Protein AF-A0A2U8I2K0-F1 (afdb_monomer_lite)

Radius of gyration: 14.87 Å; chains: 1; bounding box: 41×20×36 Å

Sequence (65 aa):
MKKNLVFIHLESLNQAIFGNRHWFPCLNNIYNRSLRLNNFISSATSSNMALSDLIYGDDNVLEHN

Structure (mmCIF, N/CA/C/O backbone):
data_AF-A0A2U8I2K0-F1
#
_entry.id   AF-A0A2U8I2K0-F1
#
loop_
_atom_site.group_PDB
_atom_site.id
_atom_site.type_symbol
_atom_site.label_atom_id
_atom_site.label_alt_id
_atom_site.label_comp_id
_atom_site.label_asym_id
_atom_site.label_entity_id
_atom_site.label_seq_id
_atom_site.pdbx_PDB_ins_code
_atom_site.Cartn_x
_atom_site.Cartn_y
_atom_site.Cartn_z
_atom_site.occupancy
_atom_site.B_iso_or_equiv
_atom_site.auth_seq_id
_atom_site.auth_comp_id
_atom_site.auth_asym_id
_atom_site.auth_atom_id
_atom_site.pdbx_PDB_model_num
ATOM 1 N N . MET A 1 1 ? -21.239 6.422 19.794 1.00 65.38 1 MET A N 1
ATOM 2 C CA . MET A 1 1 ? -21.170 5.084 19.157 1.00 65.38 1 MET A CA 1
ATOM 3 C C . MET A 1 1 ? -19.721 4.630 19.106 1.00 65.38 1 MET A C 1
ATOM 5 O O . MET A 1 1 ? -18.898 5.396 18.621 1.00 65.38 1 MET A O 1
ATOM 9 N N . LYS A 1 2 ? -19.402 3.425 19.591 1.00 89.00 2 LYS A N 1
ATOM 10 C CA . LYS A 1 2 ? -18.075 2.817 19.395 1.00 89.00 2 LYS A CA 1
ATOM 11 C C . LYS A 1 2 ? -18.011 2.254 17.972 1.00 89.00 2 LYS A C 1
ATOM 13 O O . LYS A 1 2 ? -18.934 1.553 17.566 1.00 89.00 2 LYS A O 1
ATOM 18 N N . LYS A 1 3 ? -16.981 2.611 17.207 1.00 94.00 3 LYS A N 1
ATOM 19 C CA . LYS A 1 3 ? -16.728 2.053 15.871 1.00 94.00 3 LYS A CA 1
ATOM 20 C C . LYS A 1 3 ? -15.639 0.993 15.987 1.00 94.00 3 LYS A C 1
ATOM 22 O O . LYS A 1 3 ? -14.696 1.180 16.749 1.00 94.00 3 LYS A O 1
ATOM 27 N N . ASN A 1 4 ? -15.773 -0.090 15.230 1.00 95.94 4 ASN A N 1
ATOM 28 C CA . ASN A 1 4 ? -14.704 -1.073 15.096 1.00 95.94 4 ASN A CA 1
ATOM 29 C C . ASN A 1 4 ? -13.606 -0.492 14.199 1.00 95.94 4 ASN A C 1
ATOM 31 O O . ASN A 1 4 ? -13.916 0.152 13.194 1.00 95.94 4 ASN A O 1
ATOM 35 N N . LEU A 1 5 ? -12.348 -0.728 14.562 1.00 93.38 5 LEU A N 1
ATOM 36 C CA . LEU A 1 5 ? -11.181 -0.327 13.784 1.00 93.38 5 LEU A CA 1
ATOM 37 C C . LEU A 1 5 ? -10.440 -1.583 13.327 1.00 93.38 5 LEU A C 1
ATOM 39 O O . LEU A 1 5 ? -10.179 -2.472 14.133 1.00 93.38 5 LEU A O 1
ATOM 43 N N . VAL A 1 6 ? -10.114 -1.643 12.038 1.00 93.31 6 VAL A N 1
ATOM 44 C CA . VAL A 1 6 ? -9.306 -2.710 11.443 1.00 93.31 6 VAL A CA 1
ATOM 45 C C . VAL A 1 6 ? -8.169 -2.051 10.679 1.00 93.31 6 VAL A C 1
ATOM 47 O O . VAL A 1 6 ? -8.416 -1.185 9.840 1.00 93.31 6 VAL A O 1
ATOM 50 N N . PHE A 1 7 ? -6.940 -2.466 10.974 1.00 92.56 7 PHE A N 1
ATOM 51 C CA . PHE A 1 7 ? -5.743 -2.048 10.255 1.00 92.56 7 PHE A CA 1
ATOM 52 C C . PHE A 1 7 ? -5.191 -3.232 9.457 1.00 92.56 7 PHE A C 1
ATOM 54 O O . PHE A 1 7 ? -5.097 -4.341 9.980 1.00 92.56 7 PHE A O 1
ATOM 61 N N . ILE A 1 8 ? -4.862 -3.002 8.185 1.00 92.50 8 ILE A N 1
ATOM 62 C CA . ILE A 1 8 ? -4.326 -4.022 7.278 1.00 92.50 8 ILE A CA 1
ATOM 63 C C . ILE A 1 8 ? -3.004 -3.497 6.726 1.00 92.50 8 ILE A C 1
ATOM 65 O O . ILE A 1 8 ? -2.996 -2.563 5.926 1.00 92.50 8 ILE A O 1
ATOM 69 N N . HIS A 1 9 ? -1.903 -4.112 7.151 1.00 92.88 9 HIS A N 1
ATOM 70 C CA . HIS A 1 9 ? -0.571 -3.861 6.607 1.00 92.88 9 HIS A CA 1
ATOM 71 C C . HIS A 1 9 ? -0.335 -4.713 5.359 1.00 92.88 9 HIS A C 1
ATOM 73 O O . HIS A 1 9 ? -0.667 -5.900 5.346 1.00 92.88 9 HIS A O 1
ATOM 79 N N . LEU A 1 10 ? 0.243 -4.114 4.319 1.00 94.31 10 LEU A N 1
ATOM 80 C CA . LEU A 1 10 ? 0.602 -4.795 3.076 1.00 94.31 10 LEU A CA 1
ATOM 81 C C . LEU A 1 10 ? 2.123 -4.779 2.931 1.00 94.31 10 LEU A C 1
ATOM 83 O O . LEU A 1 10 ? 2.714 -3.781 2.524 1.00 94.31 10 LEU A O 1
ATOM 87 N N . GLU A 1 11 ? 2.741 -5.901 3.287 1.00 94.38 11 GLU A N 1
ATOM 88 C CA . GLU A 1 11 ? 4.191 -6.046 3.362 1.00 94.38 11 GLU A CA 1
ATOM 89 C C . GLU A 1 11 ? 4.882 -5.769 2.019 1.00 94.38 11 GLU A C 1
ATOM 91 O O . GLU A 1 11 ? 4.525 -6.353 0.995 1.00 94.38 11 GLU A O 1
ATOM 96 N N . SER A 1 12 ? 5.890 -4.886 2.032 1.00 93.62 12 SER A N 1
ATOM 97 C CA . SER A 1 12 ? 6.713 -4.520 0.866 1.00 93.62 12 SER A CA 1
ATOM 98 C C . SER A 1 12 ? 5.944 -4.011 -0.371 1.00 93.62 12 SER A C 1
ATOM 100 O O . SER A 1 12 ? 6.483 -3.992 -1.481 1.00 93.62 12 SER A O 1
ATOM 102 N N . LEU A 1 13 ? 4.694 -3.558 -0.213 1.00 94.62 13 LEU A N 1
ATOM 103 C CA . LEU A 1 13 ? 3.918 -2.985 -1.311 1.00 94.62 13 LEU A CA 1
ATOM 104 C C . LEU A 1 13 ? 4.256 -1.502 -1.505 1.00 94.62 13 LEU A C 1
ATOM 106 O O . LEU A 1 13 ? 3.956 -0.667 -0.656 1.00 94.62 13 LEU A O 1
ATOM 110 N N . ASN A 1 14 ? 4.811 -1.156 -2.666 1.00 93.31 14 ASN A N 1
ATOM 111 C CA . ASN A 1 14 ? 5.040 0.234 -3.060 1.00 93.31 14 ASN A CA 1
ATOM 112 C C . ASN A 1 14 ? 4.056 0.699 -4.151 1.00 93.31 14 ASN A C 1
ATOM 114 O O . ASN A 1 14 ? 3.341 -0.096 -4.768 1.00 93.31 14 ASN A O 1
ATOM 118 N N . GLN A 1 15 ? 4.052 2.007 -4.422 1.00 92.06 15 GLN A N 1
ATOM 119 C CA . GLN A 1 15 ? 3.144 2.625 -5.390 1.00 92.06 15 GLN A CA 1
ATOM 120 C C . GLN A 1 15 ? 3.355 2.132 -6.832 1.00 92.06 15 GLN A C 1
ATOM 122 O O . GLN A 1 15 ? 2.388 2.030 -7.585 1.00 92.06 15 GLN A O 1
ATOM 127 N N . ALA A 1 16 ? 4.591 1.808 -7.226 1.00 94.00 16 ALA A N 1
ATOM 128 C CA . ALA A 1 16 ? 4.886 1.306 -8.568 1.00 94.00 16 ALA A CA 1
ATOM 129 C C . ALA A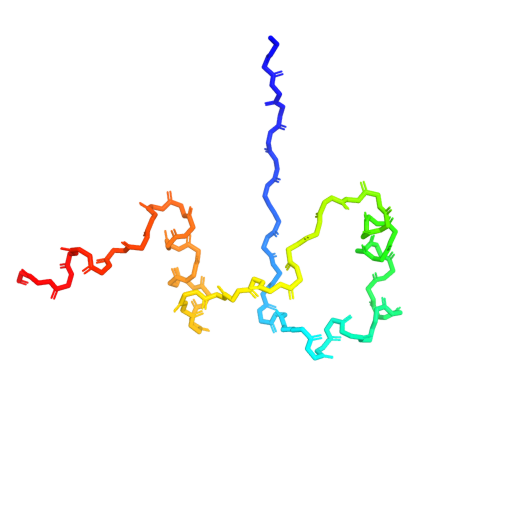 1 16 ? 4.278 -0.089 -8.788 1.00 94.00 16 ALA A C 1
ATOM 131 O O . ALA A 1 16 ? 3.647 -0.340 -9.813 1.00 94.00 16 ALA A O 1
ATOM 132 N N . ILE A 1 17 ? 4.391 -0.969 -7.790 1.00 95.06 17 ILE A N 1
ATOM 133 C CA . ILE A 1 17 ? 3.774 -2.298 -7.800 1.00 95.06 17 ILE A CA 1
ATOM 134 C C . ILE A 1 17 ? 2.249 -2.158 -7.782 1.00 95.06 17 ILE A C 1
ATOM 136 O O . ILE A 1 17 ? 1.570 -2.736 -8.632 1.00 95.06 17 ILE A O 1
ATOM 140 N N . PHE A 1 18 ? 1.705 -1.336 -6.878 1.00 93.19 18 PHE A N 1
ATOM 141 C CA . PHE A 1 18 ? 0.260 -1.116 -6.774 1.00 93.19 18 PHE A CA 1
ATOM 142 C C . PHE A 1 18 ? -0.347 -0.422 -8.008 1.00 93.19 18 PHE A C 1
ATOM 144 O O . PHE A 1 18 ? -1.545 -0.550 -8.267 1.00 93.19 18 PHE A O 1
ATOM 151 N N . GLY A 1 19 ? 0.467 0.255 -8.826 1.00 92.75 19 GLY A N 1
ATOM 152 C CA . GLY A 1 19 ? 0.070 0.762 -10.142 1.00 92.75 19 GLY A CA 1
ATOM 153 C C . GLY A 1 19 ? -0.543 -0.322 -11.037 1.00 92.75 19 GLY A C 1
ATOM 154 O O . GLY A 1 19 ? -1.496 -0.052 -11.770 1.00 92.75 19 GLY A O 1
ATOM 155 N N . ASN A 1 20 ? -0.105 -1.577 -10.888 1.00 95.50 20 ASN A N 1
ATOM 156 C CA . ASN A 1 20 ? -0.692 -2.752 -11.535 1.00 95.50 20 ASN A CA 1
ATOM 157 C C . ASN A 1 20 ? -1.943 -3.249 -10.788 1.00 95.50 20 ASN A C 1
ATOM 159 O O . ASN A 1 20 ? -2.032 -4.402 -10.373 1.00 95.50 20 ASN A O 1
ATOM 163 N N . ARG A 1 21 ? -2.949 -2.382 -10.624 1.00 90.56 21 ARG A N 1
ATOM 164 C CA . ARG A 1 21 ? -4.134 -2.634 -9.773 1.00 90.56 21 ARG A CA 1
ATOM 165 C C . ARG A 1 21 ? -4.904 -3.918 -10.077 1.00 90.56 21 ARG A C 1
ATOM 167 O O . ARG A 1 21 ? -5.572 -4.448 -9.196 1.00 90.56 21 ARG A O 1
ATOM 174 N N . HIS A 1 22 ? -4.827 -4.410 -11.311 1.00 94.19 22 HIS A N 1
ATOM 175 C CA . HIS A 1 22 ? -5.475 -5.652 -11.727 1.00 94.19 22 HIS A CA 1
ATOM 176 C C . HIS A 1 22 ? -4.919 -6.892 -11.003 1.00 94.19 22 HIS A C 1
ATOM 178 O O . HIS A 1 22 ? -5.651 -7.866 -10.851 1.00 94.19 22 HIS A O 1
ATOM 184 N N . TRP A 1 23 ? -3.685 -6.846 -10.482 1.00 95.56 23 TRP A N 1
ATOM 185 C CA . TRP A 1 23 ? -3.126 -7.893 -9.613 1.00 95.56 23 TRP A CA 1
ATOM 186 C C . TRP A 1 23 ? -3.770 -7.923 -8.222 1.00 95.56 23 TRP A C 1
ATOM 188 O O . TRP A 1 23 ? -3.672 -8.923 -7.516 1.00 95.56 23 TRP A O 1
ATOM 198 N N . PHE A 1 24 ? -4.466 -6.850 -7.832 1.00 94.81 24 PHE A N 1
ATOM 199 C CA . PHE A 1 24 ? -5.044 -6.668 -6.502 1.00 94.81 24 PHE A CA 1
ATOM 200 C C . PHE A 1 24 ? -6.566 -6.453 -6.571 1.00 94.81 24 PHE A C 1
ATOM 202 O O . PHE A 1 24 ? -7.063 -5.398 -6.165 1.00 94.81 24 PHE A O 1
ATOM 209 N N . PRO A 1 25 ? -7.352 -7.430 -7.062 1.00 93.31 25 PRO A N 1
ATOM 210 C CA . PRO A 1 25 ? -8.780 -7.247 -7.338 1.00 93.31 25 PRO A CA 1
ATOM 211 C C . PRO A 1 25 ? -9.594 -6.837 -6.100 1.00 93.31 25 PRO A C 1
ATOM 213 O O . PRO A 1 25 ? -10.487 -5.994 -6.200 1.00 93.31 25 PRO A O 1
ATOM 216 N N . CYS A 1 26 ? -9.252 -7.366 -4.919 1.00 93.50 26 CYS A N 1
ATOM 217 C CA . CYS A 1 26 ? -9.903 -6.995 -3.661 1.00 93.50 26 CYS A 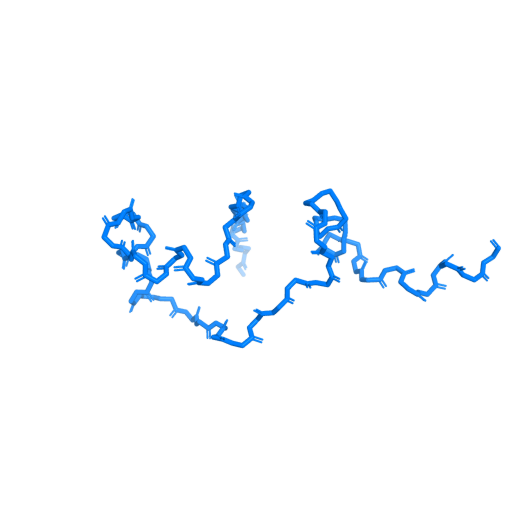CA 1
ATOM 218 C C . CYS A 1 26 ? -9.628 -5.528 -3.284 1.00 93.50 26 CYS A C 1
ATOM 220 O O . CYS A 1 26 ? -10.561 -4.756 -3.055 1.00 93.50 26 CYS A O 1
ATOM 222 N N . LEU A 1 27 ? -8.355 -5.111 -3.305 1.00 93.38 27 LEU A N 1
ATOM 223 C CA . LEU A 1 27 ? -7.971 -3.729 -3.002 1.00 93.38 27 LEU A CA 1
ATOM 224 C C . LEU A 1 27 ? -8.555 -2.754 -4.023 1.00 93.38 27 LEU A C 1
ATOM 226 O O . LEU A 1 27 ? -9.024 -1.691 -3.636 1.00 93.38 27 LEU A O 1
ATOM 230 N N . ASN A 1 28 ? -8.595 -3.120 -5.306 1.00 92.44 28 ASN A N 1
ATOM 231 C CA . ASN A 1 28 ? -9.152 -2.276 -6.361 1.00 92.44 28 ASN A CA 1
ATOM 232 C C . ASN A 1 28 ? -10.657 -2.004 -6.166 1.00 92.44 28 ASN A C 1
ATOM 234 O O . ASN A 1 28 ? -11.121 -0.897 -6.436 1.00 92.44 28 ASN A O 1
ATOM 238 N N . ASN A 1 29 ? -11.418 -2.975 -5.646 1.00 92.88 29 ASN A N 1
ATOM 239 C CA . ASN A 1 29 ? -12.831 -2.777 -5.302 1.00 92.88 29 ASN A CA 1
ATOM 240 C C . ASN A 1 29 ? -13.002 -1.770 -4.147 1.00 92.88 29 ASN A C 1
ATOM 242 O O . ASN A 1 29 ? -13.852 -0.879 -4.206 1.00 92.88 29 ASN A O 1
ATOM 246 N N . ILE A 1 30 ? -12.152 -1.867 -3.120 1.00 92.75 30 ILE A N 1
ATOM 247 C CA . ILE A 1 30 ? -12.166 -0.954 -1.965 1.00 92.75 30 ILE A CA 1
ATOM 248 C C . ILE A 1 30 ? -11.687 0.448 -2.368 1.00 92.75 30 ILE A C 1
ATOM 250 O O . ILE A 1 30 ? -12.246 1.445 -1.917 1.00 92.75 30 ILE A O 1
ATOM 254 N N . TYR A 1 31 ? -10.698 0.530 -3.259 1.00 90.75 31 TYR A N 1
ATOM 255 C CA . TYR A 1 31 ? -10.004 1.759 -3.646 1.00 90.75 31 TYR A CA 1
ATOM 256 C C . TYR A 1 31 ? -10.936 2.867 -4.163 1.00 90.75 31 TYR A C 1
ATOM 258 O O . TYR A 1 31 ? -10.718 4.042 -3.883 1.00 90.75 31 TYR A O 1
ATOM 266 N N . ASN A 1 32 ? -11.990 2.513 -4.906 1.00 88.12 32 ASN A N 1
ATOM 267 C CA . ASN A 1 32 ? -12.946 3.489 -5.450 1.00 88.12 32 ASN A CA 1
ATOM 268 C C . ASN A 1 32 ? -13.976 3.979 -4.418 1.00 88.12 32 ASN A C 1
ATOM 270 O O . ASN A 1 32 ? -14.727 4.911 -4.694 1.00 88.12 32 ASN A O 1
ATOM 274 N N . ARG A 1 33 ? -14.036 3.340 -3.245 1.00 94.12 33 ARG A N 1
ATOM 275 C CA . ARG A 1 33 ? -14.999 3.621 -2.169 1.00 94.12 33 ARG A CA 1
ATOM 276 C C . ARG A 1 33 ? -14.324 4.185 -0.916 1.00 94.12 33 ARG A C 1
ATOM 278 O O . ARG A 1 33 ? -14.982 4.329 0.111 1.00 94.12 33 ARG A O 1
ATOM 285 N N . SER A 1 34 ? -13.026 4.476 -0.985 1.00 93.44 34 SER A N 1
ATOM 286 C CA . SER A 1 34 ? -12.216 4.920 0.146 1.00 93.44 34 SER A CA 1
ATOM 287 C C . SER A 1 34 ? -11.670 6.336 -0.042 1.00 93.44 34 SER A C 1
ATOM 289 O O . SER A 1 34 ? -11.534 6.849 -1.156 1.00 93.44 34 SER A O 1
ATOM 291 N N . LEU A 1 35 ? -11.329 6.972 1.081 1.00 94.88 35 LEU A N 1
ATOM 292 C CA . LEU A 1 35 ? -10.445 8.133 1.086 1.00 94.88 35 LEU A CA 1
ATOM 293 C C . LEU A 1 35 ? -9.020 7.669 0.763 1.00 94.88 35 LEU A C 1
ATOM 295 O O . LEU A 1 35 ? -8.577 6.632 1.257 1.00 94.88 35 LEU A O 1
ATOM 299 N N . ARG A 1 36 ? -8.302 8.438 -0.058 1.00 91.38 36 ARG A N 1
ATOM 300 C CA . ARG A 1 36 ? -6.985 8.058 -0.576 1.00 91.38 36 ARG A CA 1
ATOM 301 C C . ARG A 1 36 ? -5.935 9.101 -0.240 1.00 91.38 36 ARG A C 1
ATOM 303 O O . ARG A 1 36 ? -6.152 10.289 -0.461 1.00 91.38 36 ARG A O 1
ATOM 310 N N . LEU A 1 37 ? -4.778 8.629 0.207 1.00 92.25 37 LEU A N 1
ATOM 311 C CA . LEU A 1 37 ? -3.599 9.445 0.474 1.00 92.25 37 LEU A CA 1
ATOM 312 C C . LEU A 1 37 ? -2.572 9.198 -0.637 1.00 92.25 37 LEU A C 1
ATOM 314 O O . LEU A 1 37 ? -1.698 8.350 -0.514 1.00 92.25 37 LEU A O 1
ATOM 318 N N . ASN A 1 38 ? -2.710 9.901 -1.764 1.00 89.12 38 ASN A N 1
ATOM 319 C CA . ASN A 1 38 ? -1.890 9.634 -2.959 1.00 89.12 38 ASN A CA 1
ATOM 320 C C . ASN A 1 38 ? -0.410 10.033 -2.807 1.00 89.12 38 ASN A C 1
ATOM 322 O O . ASN A 1 38 ? 0.413 9.574 -3.587 1.00 89.12 38 ASN A O 1
ATOM 326 N N . ASN A 1 39 ? -0.093 10.866 -1.812 1.00 91.75 39 ASN A N 1
ATOM 327 C CA . ASN A 1 39 ? 1.261 11.336 -1.509 1.00 91.75 39 ASN A CA 1
ATOM 328 C C . ASN A 1 39 ? 1.746 10.805 -0.148 1.00 91.75 39 ASN A C 1
ATOM 330 O O . ASN A 1 39 ? 2.505 11.477 0.545 1.00 91.75 39 ASN A O 1
ATOM 334 N N . PHE A 1 40 ? 1.243 9.642 0.275 1.00 91.25 40 PHE A N 1
ATOM 335 C CA . PHE A 1 40 ? 1.700 8.985 1.495 1.00 91.25 40 PHE A CA 1
ATOM 336 C C . PHE A 1 40 ? 3.056 8.316 1.261 1.00 91.25 40 PHE A C 1
ATOM 338 O O . PHE A 1 40 ? 3.231 7.588 0.282 1.00 91.25 40 PHE A O 1
ATOM 345 N N . ILE A 1 41 ? 3.997 8.553 2.171 1.00 90.94 41 ILE A N 1
ATOM 346 C CA . ILE A 1 41 ? 5.341 7.979 2.150 1.00 90.94 41 ILE A CA 1
ATOM 347 C C . ILE A 1 41 ? 5.586 7.362 3.526 1.00 90.94 41 ILE A C 1
ATOM 349 O O . ILE A 1 41 ? 5.297 7.993 4.540 1.00 90.94 41 ILE A O 1
ATOM 353 N N . SER A 1 42 ? 6.086 6.127 3.546 1.00 91.12 42 SER A N 1
ATOM 354 C CA . SER A 1 42 ? 6.513 5.469 4.784 1.00 91.12 42 SER A CA 1
ATOM 355 C C . SER A 1 42 ? 7.732 6.189 5.362 1.00 91.12 42 SER A C 1
ATOM 357 O O . SER A 1 42 ? 8.655 6.506 4.611 1.00 91.12 42 SER A O 1
ATOM 359 N N . SER A 1 43 ? 7.748 6.420 6.675 1.00 89.38 43 SER A N 1
ATOM 360 C CA . SER A 1 43 ? 8.884 7.003 7.408 1.00 89.38 43 SER A CA 1
ATOM 361 C C . SER A 1 43 ? 10.126 6.113 7.347 1.00 89.38 43 SER A C 1
ATOM 363 O O . SER A 1 43 ? 11.243 6.610 7.229 1.00 89.38 43 SER A O 1
ATOM 365 N N . ALA A 1 44 ? 9.927 4.792 7.348 1.00 89.25 44 ALA A N 1
ATOM 366 C CA . ALA A 1 44 ? 10.991 3.800 7.306 1.00 89.25 44 ALA A CA 1
ATOM 367 C C . ALA A 1 44 ? 10.855 2.836 6.118 1.00 89.25 44 ALA A C 1
ATOM 369 O O . ALA A 1 44 ? 9.766 2.604 5.583 1.00 89.25 44 ALA A O 1
ATOM 370 N N . THR A 1 45 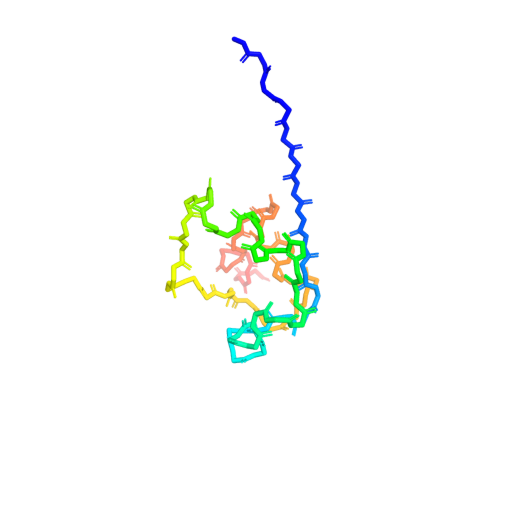? 11.981 2.238 5.722 1.00 89.12 45 THR A N 1
ATOM 371 C CA . THR A 1 45 ? 12.055 1.186 4.691 1.00 89.12 45 THR A CA 1
ATOM 372 C C . THR A 1 45 ? 11.895 -0.222 5.266 1.00 89.12 45 THR A C 1
ATOM 374 O O . THR A 1 45 ? 11.519 -1.140 4.542 1.00 89.12 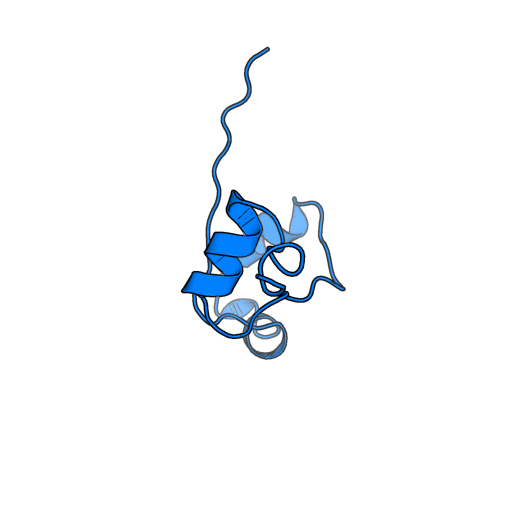45 THR A O 1
ATOM 377 N N . SER A 1 46 ? 12.170 -0.394 6.562 1.00 91.44 46 SER A N 1
ATOM 378 C CA . SER A 1 46 ? 11.940 -1.638 7.297 1.00 91.44 46 SER A CA 1
ATOM 379 C C . SER A 1 46 ? 10.494 -1.707 7.773 1.00 91.44 46 SER A C 1
ATOM 381 O O . SER A 1 46 ? 10.013 -0.787 8.431 1.00 91.44 46 SER A O 1
ATOM 383 N N . SER A 1 47 ? 9.817 -2.820 7.509 1.00 91.81 47 SER A N 1
ATOM 384 C CA . SER A 1 47 ? 8.415 -3.015 7.889 1.00 91.81 47 SER A CA 1
ATOM 385 C C . SER A 1 47 ? 8.195 -3.018 9.396 1.00 91.81 47 SER A C 1
ATOM 387 O O . SER A 1 47 ? 7.196 -2.482 9.865 1.00 91.81 47 SER A O 1
ATOM 389 N N . ASN A 1 48 ? 9.147 -3.555 10.165 1.00 90.44 48 ASN A N 1
ATOM 390 C CA . ASN A 1 48 ? 9.078 -3.516 11.626 1.00 90.44 48 ASN A CA 1
ATOM 391 C C . ASN A 1 48 ? 9.178 -2.081 12.149 1.00 90.44 48 ASN A C 1
ATOM 393 O O . ASN A 1 48 ? 8.455 -1.724 13.073 1.00 90.44 48 ASN A O 1
ATOM 397 N N . MET A 1 49 ? 10.033 -1.256 11.539 1.00 89.75 49 MET A N 1
ATOM 398 C CA . MET A 1 49 ? 10.159 0.155 11.909 1.00 89.75 49 MET A CA 1
ATOM 399 C C . MET A 1 49 ? 8.917 0.938 11.491 1.00 89.75 49 MET A C 1
ATOM 401 O O . MET A 1 49 ? 8.317 1.596 12.322 1.00 89.75 49 MET A O 1
ATOM 405 N N . ALA A 1 50 ? 8.448 0.776 10.251 1.00 89.75 50 ALA A N 1
ATOM 406 C CA . ALA A 1 50 ? 7.247 1.455 9.768 1.00 89.75 50 ALA A CA 1
ATOM 407 C C . ALA A 1 50 ? 5.993 1.091 10.586 1.00 89.75 50 ALA A C 1
ATOM 409 O O . ALA A 1 50 ? 5.129 1.935 10.823 1.00 89.75 50 ALA A O 1
ATOM 410 N N . LEU A 1 51 ? 5.885 -0.164 11.039 1.00 90.06 51 LEU A N 1
ATOM 411 C CA . LEU A 1 51 ? 4.814 -0.590 11.938 1.00 90.06 51 LEU A CA 1
ATOM 412 C C . LEU A 1 51 ? 4.985 -0.010 13.348 1.00 90.06 51 LEU A C 1
ATOM 414 O O . LEU A 1 51 ? 3.988 0.380 13.955 1.00 90.06 51 LEU A O 1
ATOM 418 N N . SER A 1 52 ? 6.219 0.060 13.856 1.00 89.00 52 SER A N 1
ATOM 419 C CA . SER A 1 52 ? 6.531 0.724 15.127 1.00 89.00 52 SER A CA 1
ATOM 420 C C . SER A 1 52 ? 6.115 2.194 15.081 1.00 89.00 52 SER A C 1
ATOM 422 O O . SER A 1 52 ? 5.308 2.614 15.907 1.00 89.00 52 SER A O 1
ATOM 424 N N . ASP A 1 53 ? 6.540 2.926 14.050 1.00 89.56 53 ASP A N 1
ATOM 425 C CA . ASP A 1 53 ? 6.226 4.344 13.853 1.00 89.56 53 ASP A CA 1
ATOM 426 C C . ASP A 1 53 ? 4.716 4.594 13.744 1.00 89.56 53 ASP A C 1
ATOM 428 O O . ASP A 1 53 ? 4.196 5.605 14.208 1.00 89.56 53 ASP A O 1
ATOM 432 N N . LEU A 1 54 ? 3.970 3.665 13.144 1.00 87.56 54 LEU A N 1
ATOM 433 C CA . LEU A 1 54 ? 2.516 3.771 13.050 1.00 87.56 54 LEU A CA 1
ATOM 434 C C . LEU A 1 54 ? 1.822 3.610 14.411 1.00 87.56 54 LEU A C 1
ATOM 436 O O . LEU A 1 54 ? 0.822 4.282 14.672 1.00 87.56 54 LEU A O 1
ATOM 440 N N . ILE A 1 55 ? 2.287 2.668 15.234 1.00 88.00 55 ILE A N 1
ATOM 441 C CA . ILE A 1 55 ? 1.652 2.329 16.515 1.00 88.00 55 ILE A CA 1
ATOM 442 C C . ILE A 1 55 ? 2.046 3.334 17.596 1.00 88.00 55 ILE A C 1
ATOM 444 O O . ILE A 1 55 ? 1.193 3.746 18.386 1.00 88.00 55 ILE A O 1
ATOM 448 N N . TYR A 1 56 ? 3.323 3.704 17.636 1.00 86.56 56 TYR A N 1
ATOM 449 C CA . TYR A 1 56 ? 3.915 4.504 18.705 1.00 86.56 56 TYR A CA 1
ATOM 450 C C . TYR A 1 56 ? 4.148 5.968 18.305 1.00 86.56 56 TYR A C 1
ATOM 452 O O . TYR A 1 56 ? 4.241 6.822 19.185 1.00 86.56 56 TYR A O 1
ATOM 460 N N . GLY A 1 57 ? 4.117 6.284 17.007 1.00 79.50 57 GLY A N 1
ATOM 461 C CA . GLY A 1 57 ? 4.600 7.555 16.466 1.00 79.50 57 GLY A CA 1
ATOM 462 C C . GLY A 1 57 ? 6.067 7.448 16.041 1.00 79.50 57 GLY A C 1
ATOM 463 O O . GLY A 1 57 ? 6.758 6.510 16.420 1.00 79.50 57 GLY A O 1
ATOM 464 N N . ASP A 1 58 ? 6.534 8.397 15.229 1.00 67.81 58 ASP A N 1
ATOM 465 C CA . ASP A 1 58 ? 7.948 8.484 14.845 1.00 67.81 58 ASP A CA 1
ATOM 466 C C . ASP A 1 58 ? 8.801 8.836 16.080 1.00 67.81 58 ASP A C 1
ATOM 468 O O . ASP A 1 58 ? 8.695 9.933 16.639 1.00 67.81 58 ASP A O 1
ATOM 472 N N . ASP A 1 59 ? 9.633 7.880 16.495 1.00 56.31 59 ASP A N 1
ATOM 473 C CA . ASP A 1 59 ? 10.535 7.956 17.645 1.00 56.31 59 ASP A CA 1
ATOM 474 C C . ASP A 1 59 ? 11.857 8.688 17.337 1.00 56.31 59 ASP A C 1
ATOM 476 O O . ASP A 1 59 ? 12.789 8.625 18.138 1.00 56.31 59 ASP A O 1
ATOM 480 N N . ASN A 1 60 ? 11.961 9.495 16.272 1.00 54.16 60 ASN A N 1
ATOM 481 C CA . ASN A 1 60 ? 13.082 10.443 16.103 1.00 54.16 60 ASN A CA 1
ATOM 482 C C . ASN A 1 60 ? 13.222 11.474 17.256 1.00 54.16 60 ASN A C 1
ATOM 484 O O . ASN A 1 60 ? 14.125 12.312 17.248 1.00 54.16 60 ASN A O 1
ATOM 488 N N . VAL A 1 61 ? 12.365 11.410 18.280 1.00 51.66 61 VAL A N 1
ATOM 489 C CA . VAL A 1 61 ? 12.530 12.096 19.573 1.00 51.66 61 VAL A CA 1
ATOM 490 C C . VAL A 1 61 ? 13.381 11.285 20.579 1.00 51.66 61 VAL A C 1
ATOM 492 O O . VAL A 1 61 ? 13.933 11.869 21.507 1.00 51.66 61 VAL A O 1
ATOM 495 N N . LEU A 1 62 ? 13.545 9.968 20.406 1.00 47.66 62 LEU A N 1
ATOM 496 C CA . LEU A 1 62 ? 14.255 9.063 21.326 1.00 47.66 62 LEU A CA 1
ATOM 497 C C . LEU A 1 62 ? 15.632 8.579 20.834 1.00 47.66 62 LEU A C 1
AT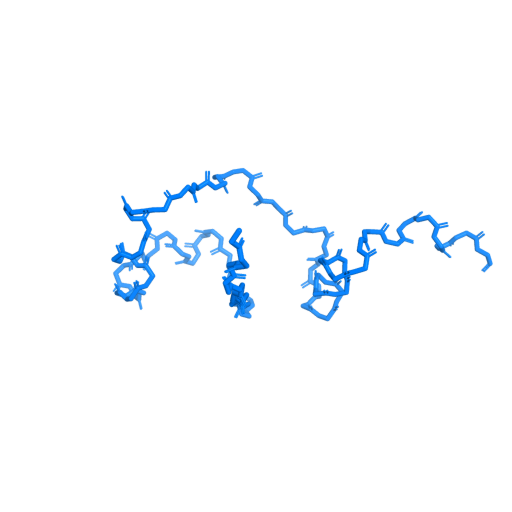OM 499 O O . LEU A 1 62 ? 16.377 8.030 21.641 1.00 47.66 62 LEU A O 1
ATOM 503 N N . GLU A 1 63 ? 16.032 8.842 19.584 1.00 45.81 63 GLU A N 1
ATOM 504 C CA . GLU A 1 63 ? 17.398 8.540 19.093 1.00 45.81 63 GLU A CA 1
ATOM 505 C C . GLU A 1 63 ? 18.498 9.480 19.657 1.00 45.81 63 GLU A C 1
ATOM 507 O O . GLU A 1 63 ? 19.670 9.347 19.314 1.00 45.81 63 GLU A O 1
ATOM 512 N N . HIS A 1 64 ? 18.151 10.413 20.557 1.00 43.38 64 HIS A N 1
ATOM 513 C CA . HIS A 1 64 ? 19.080 11.319 21.256 1.00 43.38 64 HIS A CA 1
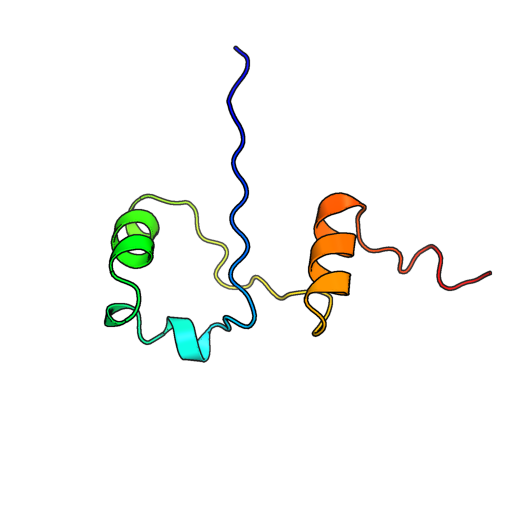ATOM 514 C C . HIS A 1 64 ? 19.222 11.007 22.764 1.00 43.38 64 HIS A C 1
ATOM 516 O O . HIS A 1 64 ? 19.079 11.911 23.588 1.00 43.38 64 HIS A O 1
ATOM 522 N N . ASN A 1 65 ? 19.510 9.759 23.152 1.00 39.03 65 ASN A N 1
ATOM 523 C CA . ASN A 1 65 ? 19.991 9.441 24.510 1.00 39.03 65 ASN A CA 1
ATOM 524 C C . ASN A 1 65 ? 21.172 8.472 24.495 1.00 39.03 65 ASN A C 1
ATOM 526 O O . ASN A 1 65 ? 21.014 7.361 23.945 1.00 39.03 65 ASN A O 1
#

Foldseek 3Di:
DDDDDDDDDDPPDDPVNCVPVVVPVPVVVVVVVDDDDPPDDQPDPDPVQSVCCVVPNPVPVPVPD

Organism: NCBI:txid1878942

Secondary structure (DSSP, 8-state):
-PPP------TT--HHHHT-GGG-HHHHHHHTTS---TT---S-SSHHHHHHHHHH---TTTS--

pLDDT: mean 86.33, std 14.27, range [39.03, 95.94]

InterPro domains:
  IPR017850 Alkaline-phosphatase-like, core domain superfamily [SSF53649] (2-57)